Protein AF-A0A3C0L620-F1 (afdb_monomer_lite)

Foldseek 3Di:
DQAPVLLVAPDPVLRVVLVVLCVVLVHDRNQLSLLVSLVLVCDVVVLDHCVQVVNQNSHRNDSVSSSSLSVCLSVLHRLSVLCVVARCSSCVVSDPVSVVSQCWAPRGGDPDDCPPQVQQVVCQNPDPPIGDCPPDDDPDD

Sequence (141 aa):
MGHACRFDISDPEALVKPCLRTNKLGLDGDYGGGGLSWIFELYEKGIITKEDTDGVELDWGNSESLIKMIKKLAYREGIGNLLADGMVETAKKIGRNSEYYLIQVKGQPSIEPFRVPKGWALVVSTSPVAERHLRGVTIGK

Secondary structure (DSSP, 8-state):
--STTTTT---HHHHHHHHHHHHHTT--HHHHHHHHHHHHHHHHTTSS-TTTTTT----TT-HHHHHHHHHHHHHT-THHHHHTT-HHHHHHHH-TTGGGG--EETTEE--S--SS-HHHHHHHHH-BTBS-STTT-----

pLDDT: mean 91.21, std 9.29, range [45.75, 98.25]

Radius of gyration: 15.09 Å; chains: 1; bounding box: 45×29×34 Å

Structure (mmCIF, N/CA/C/O backbone):
data_AF-A0A3C0L620-F1
#
_entry.id   AF-A0A3C0L620-F1
#
loop_
_atom_site.group_PDB
_atom_site.id
_atom_site.type_symbol
_atom_site.label_atom_id
_atom_site.label_alt_id
_atom_site.label_comp_id
_atom_site.label_asym_id
_atom_site.label_entity_id
_atom_site.label_seq_id
_atom_site.pdbx_PDB_ins_code
_atom_site.Cartn_x
_atom_site.Cartn_y
_atom_site.Cartn_z
_atom_site.occupancy
_atom_site.B_iso_or_equiv
_atom_site.auth_seq_id
_atom_site.auth_comp_id
_atom_site.auth_asym_id
_atom_site.auth_atom_id
_atom_site.pdbx_PDB_model_num
ATOM 1 N N . MET A 1 1 ? 7.593 -2.661 -12.168 1.00 45.75 1 MET A N 1
ATOM 2 C CA . MET A 1 1 ? 7.809 -3.949 -11.472 1.00 45.75 1 MET A CA 1
ATOM 3 C C . MET A 1 1 ? 7.153 -3.922 -10.078 1.00 45.75 1 MET A C 1
ATOM 5 O O . MET A 1 1 ? 7.667 -4.545 -9.167 1.00 45.75 1 MET A O 1
ATOM 9 N N . GLY A 1 2 ? 6.018 -3.218 -9.901 1.00 60.47 2 GLY A N 1
ATOM 10 C CA . GLY A 1 2 ? 5.468 -2.922 -8.564 1.00 60.47 2 GLY A CA 1
ATOM 11 C C . GLY A 1 2 ? 4.325 -3.828 -8.089 1.00 60.47 2 GLY A C 1
ATOM 12 O O . GLY A 1 2 ? 4.224 -4.089 -6.899 1.00 60.47 2 GLY A O 1
ATOM 13 N N . HIS A 1 3 ? 3.482 -4.356 -8.988 1.00 68.75 3 HIS A N 1
ATOM 14 C CA . HIS A 1 3 ? 2.268 -5.084 -8.574 1.00 68.75 3 HIS A CA 1
ATOM 15 C C . HIS A 1 3 ? 2.426 -6.617 -8.483 1.00 68.75 3 HIS A C 1
ATOM 17 O O . HIS A 1 3 ? 1.702 -7.246 -7.726 1.00 68.75 3 HIS A O 1
ATOM 23 N N . ALA A 1 4 ? 3.358 -7.233 -9.219 1.00 72.62 4 ALA A N 1
ATOM 24 C CA . ALA A 1 4 ? 3.431 -8.698 -9.356 1.00 72.62 4 ALA A CA 1
ATOM 25 C C . ALA A 1 4 ? 3.851 -9.395 -8.059 1.00 72.62 4 ALA A C 1
ATOM 27 O O . ALA A 1 4 ? 3.034 -9.981 -7.357 1.00 72.62 4 ALA A O 1
ATOM 28 N N . CYS A 1 5 ? 5.127 -9.250 -7.698 1.00 79.19 5 CYS A N 1
ATOM 29 C CA . CYS A 1 5 ? 5.699 -9.893 -6.521 1.00 79.19 5 CYS A CA 1
ATOM 30 C C . CYS A 1 5 ? 5.115 -9.347 -5.214 1.00 79.19 5 CYS A C 1
ATOM 32 O O . CYS A 1 5 ? 5.188 -10.007 -4.187 1.00 79.19 5 CYS A O 1
ATOM 34 N N . ARG A 1 6 ? 4.571 -8.124 -5.235 1.00 89.06 6 ARG A N 1
ATOM 35 C CA . ARG A 1 6 ? 4.075 -7.450 -4.034 1.00 89.06 6 ARG A CA 1
ATOM 36 C C . ARG A 1 6 ? 2.698 -7.944 -3.607 1.00 89.06 6 ARG A C 1
ATOM 38 O O . ARG A 1 6 ? 2.446 -8.001 -2.414 1.00 89.06 6 ARG A O 1
ATOM 45 N N . PHE A 1 7 ? 1.832 -8.271 -4.566 1.00 93.00 7 PHE A N 1
ATOM 46 C CA . PHE A 1 7 ? 0.473 -8.748 -4.302 1.00 93.00 7 PHE A CA 1
ATOM 47 C C . PHE A 1 7 ? 0.322 -10.255 -4.518 1.00 93.00 7 PHE A C 1
ATOM 49 O O . PHE A 1 7 ? -0.804 -10.732 -4.549 1.00 93.00 7 PHE A O 1
ATOM 56 N N . ASP A 1 8 ? 1.426 -10.988 -4.687 1.00 93.56 8 ASP A N 1
ATOM 57 C CA . ASP A 1 8 ? 1.437 -12.431 -4.969 1.00 93.56 8 ASP A CA 1
ATOM 58 C C . ASP A 1 8 ? 0.652 -12.825 -6.241 1.00 93.56 8 ASP A C 1
ATOM 60 O O . ASP A 1 8 ? 0.019 -13.874 -6.330 1.00 93.56 8 ASP A O 1
ATOM 64 N N . ILE A 1 9 ? 0.668 -11.955 -7.262 1.00 92.62 9 ILE A N 1
ATOM 65 C CA . ILE A 1 9 ? -0.011 -12.202 -8.544 1.00 92.62 9 ILE A CA 1
ATOM 66 C C . ILE A 1 9 ? 0.999 -12.806 -9.521 1.00 92.62 9 ILE A C 1
ATOM 68 O O . ILE A 1 9 ? 1.871 -12.105 -10.043 1.00 92.62 9 ILE A O 1
ATOM 72 N N . SER A 1 10 ? 0.864 -14.106 -9.779 1.00 90.44 10 SER A N 1
ATOM 73 C CA . SER A 1 10 ? 1.754 -14.872 -10.661 1.00 90.44 10 SER A CA 1
ATOM 74 C C . SER A 1 10 ? 1.301 -14.914 -12.123 1.00 90.44 10 SER A C 1
ATOM 76 O O . SER A 1 10 ? 2.148 -15.019 -13.010 1.00 90.44 10 SER A O 1
ATOM 78 N N . ASP A 1 11 ? -0.003 -14.791 -12.392 1.00 91.50 11 ASP A N 1
ATOM 79 C CA . ASP A 1 11 ? -0.538 -14.767 -13.757 1.00 91.50 11 ASP A CA 1
ATOM 80 C C . ASP A 1 11 ? -0.217 -13.431 -14.467 1.00 91.50 11 ASP A C 1
ATOM 82 O O . ASP A 1 11 ? -0.673 -12.364 -14.026 1.00 91.50 11 ASP A O 1
ATOM 86 N N . PRO A 1 12 ? 0.534 -13.448 -15.588 1.00 89.06 12 PRO A N 1
ATOM 87 C CA . PRO A 1 12 ? 0.884 -12.234 -16.317 1.00 89.06 12 PRO A CA 1
ATOM 88 C C . PRO A 1 12 ? -0.330 -11.462 -16.842 1.00 89.06 12 PRO A C 1
ATOM 90 O O . PRO A 1 12 ? -0.309 -10.229 -16.852 1.00 89.06 12 PRO A O 1
ATOM 93 N N . GLU A 1 13 ? -1.397 -12.145 -17.270 1.00 89.31 13 GLU A N 1
ATOM 94 C CA . GLU A 1 13 ? -2.576 -11.459 -17.808 1.00 89.31 13 GLU A CA 1
ATOM 95 C C . GLU A 1 13 ? -3.332 -10.711 -16.700 1.00 89.31 13 GLU A C 1
ATOM 97 O O . GLU A 1 13 ? -3.685 -9.532 -16.851 1.00 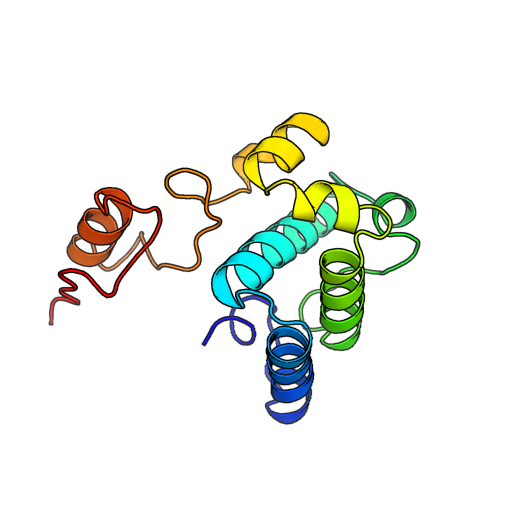89.31 13 GLU A O 1
ATOM 102 N N . ALA A 1 14 ? -3.523 -11.364 -15.552 1.00 90.44 14 ALA A N 1
ATOM 103 C CA . ALA A 1 14 ? -4.092 -10.762 -14.357 1.00 90.44 14 ALA A CA 1
ATOM 104 C C . ALA A 1 14 ? -3.263 -9.576 -13.853 1.00 90.44 14 ALA A C 1
ATOM 106 O O . ALA A 1 14 ? -3.846 -8.624 -13.341 1.00 90.44 14 ALA A O 1
ATOM 107 N N . LEU A 1 15 ? -1.939 -9.581 -14.028 1.00 88.94 15 LEU A N 1
ATOM 108 C CA . LEU A 1 15 ? -1.045 -8.495 -13.612 1.00 88.94 15 LEU A CA 1
ATOM 109 C C . LEU A 1 15 ? -1.115 -7.248 -14.509 1.00 88.94 15 LEU A C 1
ATOM 111 O O . LEU A 1 15 ? -0.986 -6.113 -14.032 1.00 88.94 15 LEU A O 1
ATOM 115 N N . VAL A 1 16 ? -1.288 -7.424 -15.820 1.00 92.19 16 VAL A N 1
ATOM 116 C CA . VAL A 1 16 ? -1.301 -6.295 -16.766 1.00 92.19 16 VAL A CA 1
ATOM 117 C C . VAL A 1 16 ? -2.494 -5.371 -16.498 1.00 92.19 16 VAL A C 1
ATOM 119 O O . VAL A 1 16 ? -2.368 -4.147 -16.580 1.00 92.19 16 VAL A O 1
ATOM 122 N N . LYS A 1 17 ? -3.644 -5.934 -16.112 1.00 92.56 17 LYS A N 1
ATOM 123 C CA . LYS A 1 17 ? -4.892 -5.199 -15.843 1.00 92.56 17 LYS A CA 1
ATOM 124 C C . LYS A 1 17 ? -4.753 -4.109 -14.754 1.00 92.56 17 LYS A C 1
ATOM 126 O O . LYS A 1 17 ? -5.094 -2.961 -15.061 1.00 92.56 17 LYS A O 1
ATOM 131 N N . PRO A 1 18 ? -4.253 -4.381 -13.530 1.00 92.88 18 PRO A N 1
ATOM 132 C CA . PRO A 1 18 ? -4.035 -3.354 -12.512 1.00 92.88 18 PRO A CA 1
ATOM 133 C C . PRO A 1 18 ? -2.978 -2.330 -12.939 1.00 92.88 18 PRO A C 1
ATOM 135 O O . PRO A 1 18 ? -3.221 -1.138 -12.785 1.00 92.88 18 PRO A O 1
ATOM 138 N N . CYS A 1 19 ? -1.877 -2.743 -13.581 1.00 91.81 19 CYS A N 1
ATOM 139 C CA . CYS A 1 19 ? -0.869 -1.802 -14.094 1.00 91.81 19 CYS A CA 1
ATOM 140 C C . CYS A 1 19 ? -1.469 -0.797 -15.094 1.00 91.81 19 CYS A C 1
ATOM 142 O O . CYS A 1 19 ? -1.284 0.414 -14.965 1.00 91.81 19 CYS A O 1
ATOM 144 N N . LEU A 1 20 ? -2.245 -1.286 -16.068 1.00 93.62 20 LEU A N 1
ATOM 145 C CA . LEU A 1 20 ? -2.951 -0.431 -17.023 1.00 93.62 20 LEU A CA 1
ATOM 146 C C . LEU A 1 20 ? -3.969 0.478 -16.333 1.00 93.62 20 LEU A C 1
ATOM 148 O O . LEU A 1 20 ? -4.164 1.614 -16.764 1.00 93.62 20 LEU A O 1
ATOM 152 N N . ARG A 1 21 ? -4.639 -0.008 -15.282 1.00 94.31 21 ARG A N 1
ATOM 153 C CA . ARG A 1 21 ? -5.618 0.778 -14.526 1.00 94.31 21 ARG A CA 1
ATOM 154 C C . ARG A 1 21 ? -4.953 1.937 -13.787 1.00 94.31 21 ARG A C 1
ATOM 156 O O . ARG A 1 21 ? -5.432 3.057 -13.930 1.00 94.31 21 ARG A O 1
ATOM 163 N N . THR A 1 22 ? -3.859 1.681 -13.073 1.00 94.69 22 THR A N 1
ATOM 164 C CA . THR A 1 22 ? -3.044 2.698 -12.394 1.00 94.69 22 THR A CA 1
ATOM 165 C C . THR A 1 22 ? -2.598 3.783 -13.375 1.00 94.69 22 THR A C 1
ATOM 167 O O . THR A 1 22 ? -2.854 4.961 -13.136 1.00 94.69 22 THR A O 1
ATOM 170 N N . ASN A 1 23 ? -2.061 3.389 -14.537 1.00 94.94 23 ASN A N 1
ATOM 171 C CA . ASN A 1 23 ? -1.643 4.335 -15.577 1.00 94.94 23 ASN A CA 1
ATOM 172 C C . ASN A 1 23 ? -2.815 5.171 -16.115 1.00 94.94 23 ASN A C 1
ATOM 174 O O . ASN A 1 23 ? -2.704 6.387 -16.234 1.00 94.94 23 ASN A O 1
ATOM 178 N N . LYS A 1 24 ? -3.958 4.539 -16.424 1.00 96.94 24 LYS A N 1
ATOM 179 C CA . LYS A 1 24 ? -5.152 5.237 -16.940 1.00 96.94 24 LYS A CA 1
ATOM 180 C C . LYS A 1 24 ? -5.748 6.230 -15.944 1.00 96.94 24 LYS A C 1
ATOM 182 O O . LYS A 1 24 ? -6.376 7.192 -16.369 1.00 96.94 24 LYS A O 1
ATOM 187 N N . LEU A 1 25 ? -5.593 5.974 -14.648 1.00 96.88 25 LEU A N 1
ATOM 188 C CA . LEU A 1 25 ? -6.081 6.840 -13.575 1.00 96.88 25 LEU A CA 1
ATOM 189 C C . LEU A 1 25 ? -5.046 7.891 -13.142 1.00 96.88 25 LEU A C 1
ATOM 191 O O . LEU A 1 25 ? -5.347 8.696 -12.270 1.00 96.88 25 LEU A O 1
ATOM 195 N N . GLY A 1 26 ? -3.849 7.899 -13.743 1.00 96.31 26 GLY A N 1
ATOM 196 C CA . GLY A 1 26 ? -2.794 8.862 -13.419 1.00 96.31 26 GLY A CA 1
ATOM 197 C C . GLY A 1 26 ? -2.183 8.669 -12.029 1.00 96.31 26 GLY A C 1
ATOM 198 O O . GLY A 1 26 ? -1.716 9.634 -11.432 1.00 96.31 26 GLY A O 1
ATOM 199 N N . LEU A 1 27 ? -2.209 7.443 -11.499 1.00 94.75 27 LEU A N 1
ATOM 200 C CA . LEU A 1 27 ? -1.637 7.117 -10.195 1.00 94.75 27 LEU A CA 1
ATOM 201 C C . LEU A 1 27 ? -0.157 6.731 -10.315 1.00 94.75 27 LEU A C 1
ATOM 203 O O . LEU A 1 27 ? 0.256 6.099 -11.286 1.00 94.75 27 LEU A O 1
ATOM 207 N N . ASP A 1 28 ? 0.628 7.051 -9.287 1.00 92.44 28 ASP A N 1
ATOM 208 C CA . ASP A 1 28 ? 1.969 6.490 -9.108 1.00 92.44 28 ASP A CA 1
ATOM 209 C C . ASP A 1 28 ? 1.843 5.011 -8.706 1.00 92.44 28 ASP A C 1
ATOM 211 O O . ASP A 1 28 ? 1.234 4.678 -7.685 1.00 92.44 28 ASP A O 1
ATOM 215 N N . GLY A 1 29 ? 2.391 4.115 -9.530 1.00 90.00 29 GLY A N 1
ATOM 216 C CA . GLY A 1 29 ? 2.306 2.674 -9.312 1.00 90.00 29 GLY A CA 1
ATOM 217 C C . GLY A 1 29 ? 3.131 2.160 -8.140 1.00 90.00 29 GLY A C 1
ATOM 218 O O . GLY A 1 29 ? 2.715 1.184 -7.519 1.00 90.00 29 GLY A O 1
ATOM 219 N N . ASP A 1 30 ? 4.238 2.815 -7.799 1.00 89.56 30 ASP A N 1
ATOM 220 C CA . ASP A 1 30 ? 5.067 2.398 -6.667 1.00 89.56 30 ASP A CA 1
ATOM 221 C C . ASP A 1 30 ? 4.446 2.908 -5.363 1.00 89.56 30 ASP A C 1
ATOM 223 O O . ASP A 1 30 ? 4.256 2.134 -4.424 1.00 89.56 30 ASP A O 1
ATOM 227 N N . TYR A 1 31 ? 4.008 4.174 -5.337 1.00 91.00 31 TYR A N 1
ATOM 228 C CA . TYR A 1 31 ? 3.300 4.740 -4.183 1.00 91.00 31 TYR A CA 1
ATOM 229 C C . TYR A 1 31 ? 1.975 4.011 -3.917 1.00 91.00 31 TYR A C 1
ATOM 231 O O . TYR A 1 31 ? 1.701 3.579 -2.793 1.00 91.00 31 TYR A O 1
ATOM 239 N N . GLY A 1 32 ? 1.150 3.856 -4.959 1.00 92.38 32 GLY A N 1
ATOM 240 C CA . GLY A 1 32 ? -0.135 3.170 -4.881 1.00 92.38 32 GLY A CA 1
ATOM 241 C C . GLY A 1 32 ? 0.030 1.691 -4.542 1.00 92.38 32 GLY A C 1
ATOM 242 O O . GLY A 1 32 ? -0.656 1.192 -3.655 1.00 92.38 32 GLY A O 1
ATOM 243 N N . GLY A 1 33 ? 0.976 0.999 -5.182 1.00 92.12 33 GLY A N 1
ATOM 244 C CA . GLY A 1 33 ? 1.267 -0.406 -4.904 1.00 92.12 33 GLY A CA 1
ATOM 245 C C . GLY A 1 33 ? 1.773 -0.635 -3.479 1.00 92.12 33 GLY A C 1
ATOM 246 O O . GLY A 1 33 ? 1.250 -1.497 -2.773 1.00 92.12 33 GLY A O 1
ATOM 247 N N . GLY A 1 34 ? 2.733 0.170 -3.015 1.00 92.81 34 GLY A N 1
ATOM 248 C CA . GLY A 1 34 ? 3.254 0.097 -1.651 1.00 92.81 34 GLY A CA 1
ATOM 249 C C . GLY A 1 34 ? 2.163 0.335 -0.604 1.00 92.81 34 GLY A C 1
ATOM 250 O O . GLY A 1 34 ? 1.976 -0.495 0.286 1.00 92.81 34 GLY A O 1
ATOM 251 N N . GLY A 1 35 ? 1.381 1.407 -0.750 1.00 95.06 35 GLY A N 1
ATOM 252 C CA . GLY A 1 35 ? 0.301 1.729 0.186 1.00 95.06 35 GLY A CA 1
ATOM 253 C C . GLY A 1 35 ? -0.849 0.721 0.184 1.00 95.06 35 GLY A C 1
ATOM 254 O O . GLY A 1 35 ? -1.322 0.328 1.246 1.00 95.06 35 GLY A O 1
ATOM 255 N N . LEU A 1 36 ? -1.275 0.241 -0.988 1.00 96.06 36 LEU A N 1
ATOM 256 C CA . LEU A 1 36 ? -2.323 -0.778 -1.065 1.00 96.06 36 LEU A CA 1
ATOM 257 C C . LEU A 1 36 ? -1.853 -2.124 -0.504 1.00 96.06 36 LEU A C 1
ATOM 259 O O . LEU A 1 36 ? -2.631 -2.788 0.168 1.00 96.06 36 LEU A O 1
ATOM 263 N N . SER A 1 37 ? -0.588 -2.506 -0.700 1.00 95.94 37 SER A N 1
ATOM 264 C CA . SER A 1 37 ? -0.060 -3.738 -0.097 1.00 95.94 37 SER A CA 1
ATOM 265 C C . SER A 1 37 ? -0.044 -3.677 1.432 1.00 95.94 37 SER A C 1
ATOM 267 O O . SER A 1 37 ? -0.365 -4.661 2.086 1.00 95.94 37 SER A O 1
ATOM 269 N N . TRP A 1 38 ? 0.242 -2.504 2.007 1.00 96.75 38 TRP A N 1
ATOM 270 C CA . TRP A 1 38 ? 0.130 -2.284 3.447 1.00 96.75 38 TRP A CA 1
ATOM 271 C C . TRP A 1 38 ? -1.317 -2.461 3.925 1.00 96.75 38 TRP A C 1
ATOM 273 O O . TRP A 1 38 ? -1.551 -3.104 4.940 1.00 96.75 38 TRP A O 1
ATOM 283 N N . ILE A 1 39 ? -2.303 -1.984 3.163 1.00 97.56 39 ILE A N 1
ATOM 284 C CA . ILE A 1 39 ? -3.724 -2.179 3.486 1.00 97.56 39 ILE A CA 1
ATOM 285 C C . ILE A 1 39 ? -4.140 -3.654 3.424 1.00 97.56 39 ILE A C 1
ATOM 287 O O . ILE A 1 39 ? -4.871 -4.107 4.303 1.00 97.56 39 ILE A O 1
ATOM 291 N N . PHE A 1 40 ? -3.637 -4.420 2.453 1.00 97.50 40 PHE A N 1
ATOM 292 C CA . PHE A 1 40 ? -3.837 -5.875 2.412 1.00 97.50 40 PHE A CA 1
ATOM 293 C C . PHE A 1 40 ? -3.221 -6.552 3.646 1.00 97.50 40 PHE A C 1
ATOM 295 O O . PHE A 1 40 ? -3.869 -7.382 4.277 1.00 97.50 40 PHE A O 1
ATOM 302 N N . GLU A 1 41 ? -2.016 -6.146 4.056 1.00 97.38 41 GLU A N 1
ATOM 303 C CA . GLU A 1 41 ? -1.377 -6.673 5.266 1.00 97.38 41 GLU A CA 1
ATOM 304 C C . GLU A 1 41 ? -2.171 -6.330 6.536 1.00 97.38 41 GLU A C 1
ATOM 306 O O . GLU A 1 41 ? -2.396 -7.202 7.372 1.00 97.38 41 GLU A O 1
ATOM 311 N N . LEU A 1 42 ? -2.674 -5.099 6.679 1.00 98.12 42 LEU A N 1
ATOM 312 C CA . LEU A 1 42 ? -3.527 -4.736 7.817 1.00 98.12 42 LEU A CA 1
ATOM 313 C C . LEU A 1 42 ? -4.818 -5.558 7.869 1.00 98.12 42 LEU A C 1
ATOM 315 O O . LEU A 1 42 ? -5.279 -5.889 8.963 1.00 98.12 42 LEU A O 1
ATOM 319 N N . TYR A 1 43 ? -5.399 -5.869 6.709 1.00 98.25 43 TYR A N 1
ATOM 320 C CA . TYR A 1 43 ? -6.583 -6.719 6.607 1.00 98.25 43 TYR A CA 1
ATOM 321 C C . TYR A 1 43 ? -6.262 -8.156 7.025 1.00 98.25 43 TYR A C 1
ATOM 323 O O . TYR A 1 43 ? -6.959 -8.721 7.864 1.00 98.25 43 TYR A O 1
ATOM 331 N N . GLU A 1 44 ? -5.150 -8.716 6.540 1.00 97.75 44 GLU A N 1
ATOM 332 C CA . GLU A 1 44 ? -4.664 -10.041 6.945 1.00 97.75 44 GLU A CA 1
ATOM 333 C C . GLU A 1 44 ? -4.408 -10.123 8.462 1.00 97.75 44 GLU A C 1
ATOM 335 O O . GLU A 1 44 ? -4.734 -11.123 9.102 1.00 97.75 44 GLU A O 1
ATOM 340 N N . LYS A 1 45 ? -3.858 -9.062 9.069 1.00 97.50 45 LYS A N 1
ATOM 341 C CA . LYS A 1 45 ? -3.643 -8.983 10.525 1.00 97.50 45 LYS A CA 1
ATOM 342 C C . LYS A 1 45 ? -4.919 -8.697 11.326 1.00 97.50 45 LYS A C 1
ATOM 344 O O . LYS A 1 45 ? -4.844 -8.630 12.552 1.00 97.50 45 LYS A O 1
ATOM 349 N N . GLY A 1 46 ? -6.065 -8.500 10.672 1.00 97.31 46 GLY A N 1
ATOM 350 C CA . GLY A 1 46 ? -7.338 -8.163 11.316 1.00 97.31 46 GLY A CA 1
ATOM 351 C C . GLY A 1 46 ? -7.365 -6.773 11.963 1.00 97.31 46 GLY A C 1
ATOM 352 O O . GLY A 1 46 ? -8.203 -6.505 12.821 1.00 97.31 46 GLY A O 1
ATOM 353 N N . ILE A 1 47 ? -6.435 -5.887 11.589 1.00 97.81 47 ILE A N 1
ATOM 354 C CA . ILE A 1 47 ? -6.385 -4.503 12.082 1.00 97.81 47 ILE A CA 1
ATOM 355 C C . ILE A 1 47 ? -7.490 -3.671 11.433 1.00 97.81 47 ILE A C 1
ATOM 357 O O . ILE A 1 47 ? -8.092 -2.825 12.101 1.00 97.81 47 ILE A O 1
ATOM 361 N N . ILE A 1 48 ? -7.757 -3.939 10.156 1.00 97.38 48 ILE A N 1
ATOM 362 C CA . ILE A 1 48 ? -8.934 -3.473 9.425 1.00 97.38 48 ILE A CA 1
ATOM 363 C C . ILE A 1 48 ? -9.763 -4.682 8.991 1.00 97.38 48 ILE A C 1
ATOM 365 O O . ILE A 1 48 ? -9.268 -5.806 8.931 1.00 97.38 48 ILE A O 1
ATOM 369 N N . THR A 1 49 ? -11.029 -4.444 8.694 1.00 97.25 49 THR A N 1
ATOM 370 C CA . THR A 1 49 ? -12.029 -5.471 8.413 1.00 97.25 49 THR A CA 1
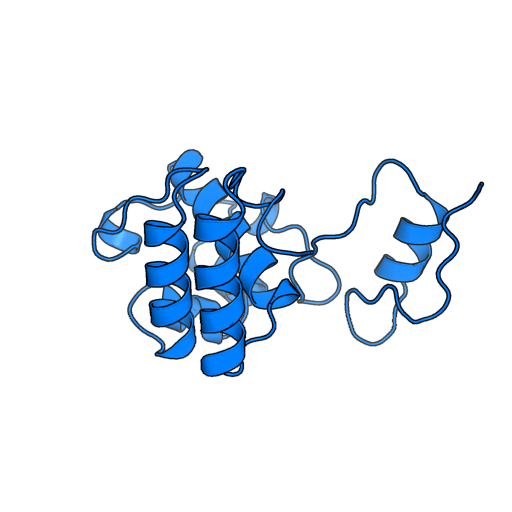ATOM 371 C C . THR A 1 49 ? -12.701 -5.231 7.066 1.00 97.25 49 THR A C 1
ATOM 373 O O . THR A 1 49 ? -12.465 -4.231 6.389 1.00 97.25 49 THR A O 1
ATOM 376 N N . LYS A 1 50 ? -13.585 -6.152 6.677 1.00 96.31 50 LYS A N 1
ATOM 377 C CA . LYS A 1 50 ? -14.382 -6.042 5.449 1.00 96.31 50 LYS A CA 1
ATOM 378 C C . LYS A 1 50 ? -15.323 -4.832 5.457 1.00 96.31 50 LYS A C 1
ATOM 380 O O . LYS A 1 50 ? -15.704 -4.342 4.397 1.00 96.31 50 LYS A O 1
ATOM 385 N N . GLU A 1 51 ? -15.694 -4.346 6.638 1.00 96.88 51 GLU A N 1
ATOM 386 C CA . GLU A 1 51 ? -16.497 -3.132 6.794 1.00 96.88 51 GLU A CA 1
ATOM 387 C C . GLU A 1 51 ? -15.687 -1.892 6.397 1.00 96.88 51 GLU A C 1
ATOM 389 O O . GLU A 1 51 ? -16.186 -1.041 5.667 1.00 96.88 51 GLU A O 1
ATOM 394 N N . ASP A 1 52 ? -14.406 -1.842 6.774 1.00 96.44 52 ASP A N 1
ATOM 395 C CA . ASP A 1 52 ? -13.500 -0.736 6.441 1.00 96.44 52 ASP A CA 1
ATOM 396 C C . ASP A 1 52 ? -13.193 -0.653 4.932 1.00 96.44 52 ASP A C 1
ATOM 398 O O . ASP A 1 52 ? -12.810 0.400 4.422 1.00 96.44 52 ASP A O 1
ATOM 402 N N . THR A 1 53 ? -13.355 -1.757 4.198 1.00 96.19 53 THR A N 1
ATOM 403 C CA . THR A 1 53 ? -13.065 -1.862 2.759 1.00 96.19 53 THR A CA 1
ATOM 404 C C . THR A 1 53 ? -14.316 -1.794 1.877 1.00 96.19 53 THR A C 1
ATOM 406 O O . THR A 1 53 ? -14.242 -2.089 0.680 1.00 96.19 53 THR A O 1
ATOM 409 N N . ASP A 1 54 ? -15.469 -1.411 2.439 1.00 95.81 54 ASP A N 1
ATOM 410 C CA . ASP A 1 54 ? -16.777 -1.401 1.768 1.00 95.81 54 ASP A CA 1
ATOM 411 C C . ASP A 1 54 ? -17.139 -2.759 1.132 1.00 95.81 54 ASP A C 1
ATOM 413 O O . ASP A 1 54 ? -17.665 -2.834 0.016 1.00 95.81 54 ASP A O 1
ATOM 417 N N . GLY A 1 55 ? -16.815 -3.861 1.809 1.00 95.56 55 GLY A N 1
ATOM 418 C CA . GLY A 1 55 ? -17.147 -5.208 1.351 1.00 95.56 55 GLY A CA 1
ATOM 419 C C . GLY A 1 55 ? -16.109 -5.866 0.440 1.00 95.56 55 GLY A C 1
ATOM 420 O O . GLY A 1 55 ? -16.343 -6.992 -0.003 1.00 95.56 55 GLY A O 1
ATOM 421 N N . VAL A 1 56 ? -14.980 -5.213 0.148 1.00 96.81 56 VAL A N 1
ATOM 422 C CA . VAL A 1 56 ? -13.911 -5.804 -0.675 1.00 96.81 56 VAL A CA 1
ATOM 423 C C . VAL A 1 56 ? -13.034 -6.720 0.182 1.00 96.81 56 VAL A C 1
ATOM 425 O O . VAL A 1 56 ? -12.388 -6.266 1.121 1.00 96.81 56 VAL A O 1
ATOM 428 N N . GLU A 1 57 ? -12.979 -8.005 -0.160 1.00 96.81 57 GLU A N 1
ATOM 429 C CA . GLU A 1 57 ? -12.068 -8.966 0.476 1.00 96.81 57 GLU A CA 1
ATOM 430 C C . GLU A 1 57 ? -10.651 -8.796 -0.083 1.00 96.81 57 GLU A C 1
ATOM 432 O O . GLU A 1 57 ? -10.452 -8.794 -1.302 1.00 96.81 57 GLU A O 1
ATOM 437 N N . LEU A 1 58 ? -9.674 -8.591 0.803 1.00 96.62 58 LEU A N 1
ATOM 438 C CA . LEU A 1 58 ? -8.292 -8.269 0.440 1.00 96.62 58 LEU A CA 1
ATOM 439 C C . LEU A 1 58 ? -7.380 -9.488 0.580 1.00 96.62 58 LEU A C 1
ATOM 441 O O . LEU A 1 58 ? -6.477 -9.513 1.412 1.00 96.62 58 LEU A O 1
ATOM 445 N N . ASP A 1 59 ? -7.626 -10.491 -0.256 1.00 94.38 59 ASP A N 1
ATOM 446 C CA . ASP A 1 59 ? -6.783 -11.683 -0.324 1.00 94.38 59 ASP A CA 1
ATOM 447 C C . ASP A 1 59 ? -5.569 -11.453 -1.231 1.00 94.38 59 ASP A C 1
ATOM 449 O O . ASP A 1 59 ? -5.674 -10.881 -2.325 1.00 94.38 59 ASP A O 1
ATOM 453 N N . TRP A 1 60 ? -4.407 -11.943 -0.803 1.00 95.75 60 TRP A N 1
ATOM 454 C CA . TRP A 1 60 ? -3.217 -11.998 -1.651 1.00 95.75 60 TRP A CA 1
ATOM 455 C C . TRP A 1 60 ? -3.465 -12.876 -2.887 1.00 95.75 60 TRP A C 1
ATOM 457 O O . TRP A 1 60 ? -4.247 -13.824 -2.862 1.00 95.75 60 TRP A O 1
ATOM 467 N N . GLY A 1 61 ? -2.844 -12.517 -4.008 1.00 94.50 61 GLY A N 1
ATOM 468 C CA . GLY A 1 61 ? -3.051 -13.147 -5.313 1.00 94.50 61 GLY A CA 1
ATOM 469 C C . GLY A 1 61 ? -4.330 -12.715 -6.038 1.00 94.50 61 GLY A C 1
ATOM 470 O O . GLY A 1 61 ? -4.518 -13.056 -7.207 1.00 94.50 61 GLY A O 1
ATOM 471 N N . ASN A 1 62 ? -5.200 -11.914 -5.410 1.00 9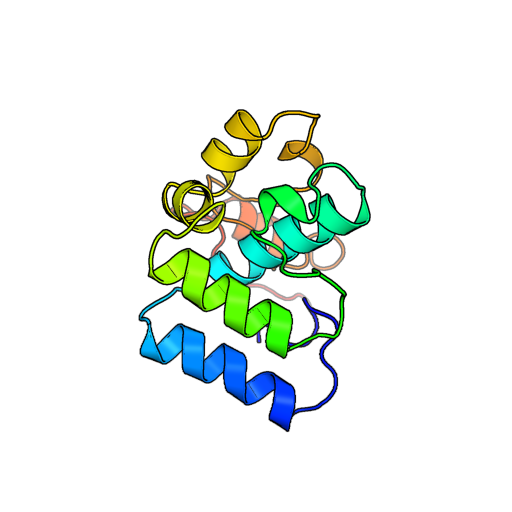4.31 62 ASN A N 1
ATOM 472 C CA . ASN A 1 62 ? -6.456 -11.474 -6.014 1.00 94.31 62 ASN A CA 1
ATOM 473 C C . ASN A 1 62 ? -6.311 -10.147 -6.787 1.00 94.31 62 ASN A C 1
ATOM 475 O O . ASN A 1 62 ? -6.431 -9.043 -6.244 1.00 94.31 62 ASN A O 1
ATOM 479 N N . SER A 1 63 ? -6.110 -10.254 -8.104 1.00 94.50 63 SER A N 1
ATOM 480 C CA . SER A 1 63 ? -6.011 -9.086 -8.994 1.00 94.50 63 SER A CA 1
ATOM 481 C C . SER A 1 63 ? -7.295 -8.244 -9.044 1.00 94.50 63 SER A C 1
ATOM 483 O O . SER A 1 63 ? -7.234 -7.017 -9.168 1.00 94.50 63 SER A O 1
ATOM 485 N N . GLU A 1 64 ? -8.476 -8.854 -8.911 1.00 95.00 64 GLU A N 1
ATOM 486 C CA . GLU A 1 64 ? -9.735 -8.105 -8.952 1.00 95.00 64 GLU A CA 1
ATOM 487 C C . GLU A 1 64 ? -9.901 -7.198 -7.733 1.00 95.00 64 GLU A C 1
ATOM 489 O O . GLU A 1 64 ? -10.298 -6.036 -7.880 1.00 95.00 64 GLU A O 1
ATOM 494 N N . SER A 1 65 ? -9.559 -7.702 -6.545 1.00 95.56 65 SER A N 1
ATOM 495 C CA . SER A 1 65 ? -9.545 -6.913 -5.313 1.00 95.56 65 SER A CA 1
ATOM 496 C C . SER A 1 65 ? -8.570 -5.745 -5.423 1.00 95.56 65 SER A C 1
ATOM 498 O O . SER A 1 65 ? -8.944 -4.607 -5.130 1.00 95.56 65 SER A O 1
ATOM 500 N N . LEU A 1 66 ? -7.369 -5.973 -5.968 1.00 95.81 66 LEU A N 1
ATOM 501 C CA . LEU A 1 66 ? -6.406 -4.903 -6.231 1.00 95.81 66 LEU A CA 1
ATOM 502 C C . LEU A 1 66 ? -6.980 -3.832 -7.176 1.00 95.81 66 LEU A C 1
ATOM 504 O O . LEU A 1 66 ? -6.906 -2.640 -6.879 1.00 95.81 66 LEU A O 1
ATOM 508 N N . ILE A 1 67 ? -7.610 -4.223 -8.288 1.00 95.81 67 ILE A N 1
ATOM 509 C CA . ILE A 1 67 ? -8.226 -3.274 -9.233 1.00 95.81 67 ILE A CA 1
ATOM 510 C C . ILE A 1 67 ? -9.336 -2.452 -8.565 1.00 95.81 67 ILE A C 1
ATOM 512 O O . ILE A 1 67 ? -9.457 -1.254 -8.843 1.00 95.81 67 ILE A O 1
ATOM 516 N N . LYS A 1 68 ? -10.158 -3.069 -7.706 1.00 96.94 68 LYS A N 1
ATOM 517 C CA . LYS A 1 68 ? -11.201 -2.361 -6.943 1.00 96.94 68 LYS A CA 1
ATOM 518 C C . LYS A 1 68 ? -10.578 -1.328 -6.005 1.00 96.94 68 LYS A C 1
ATOM 520 O O . LYS A 1 68 ? -11.005 -0.175 -6.018 1.00 96.94 68 LYS A O 1
ATOM 525 N N . MET A 1 69 ? -9.525 -1.698 -5.281 1.00 97.44 69 MET A N 1
ATOM 526 C CA . MET A 1 69 ? -8.828 -0.786 -4.371 1.00 97.44 69 MET A CA 1
ATOM 527 C C . MET A 1 69 ? -8.111 0.358 -5.097 1.00 97.44 69 MET A C 1
ATOM 529 O O . MET A 1 69 ? -8.180 1.499 -4.644 1.00 97.44 69 MET A O 1
ATOM 533 N N . ILE A 1 70 ? -7.516 0.102 -6.267 1.00 97.00 70 ILE A N 1
ATOM 534 C CA . ILE A 1 70 ? -6.936 1.147 -7.129 1.00 97.00 70 ILE A CA 1
ATOM 535 C C . ILE A 1 70 ? -8.001 2.181 -7.526 1.00 97.00 70 ILE A C 1
ATOM 537 O O . ILE A 1 70 ? -7.741 3.383 -7.490 1.00 97.00 70 ILE A O 1
ATOM 541 N N . LYS A 1 71 ? -9.212 1.736 -7.892 1.00 97.44 71 LYS A N 1
ATOM 542 C CA . LYS A 1 71 ? -10.318 2.652 -8.214 1.00 97.44 71 LYS A CA 1
ATOM 543 C C . LYS A 1 71 ? -10.746 3.459 -6.992 1.00 97.44 71 LYS A C 1
ATOM 545 O O . LYS A 1 71 ? -10.853 4.674 -7.102 1.00 97.44 71 LYS A O 1
ATOM 550 N N . LYS A 1 72 ? -10.939 2.808 -5.841 1.00 97.81 72 LYS A N 1
ATOM 551 C CA . LYS A 1 72 ? -11.313 3.495 -4.597 1.00 97.81 72 LYS A CA 1
ATOM 552 C C . LYS A 1 72 ? -10.296 4.565 -4.207 1.00 97.81 72 LYS A C 1
ATOM 554 O O . LYS A 1 72 ? -10.693 5.663 -3.833 1.00 97.81 72 LYS A O 1
ATOM 559 N N . LEU A 1 73 ? -9.001 4.279 -4.356 1.00 97.75 73 LEU A N 1
ATOM 560 C CA . LEU A 1 73 ? -7.930 5.256 -4.153 1.00 97.75 73 LEU A CA 1
ATOM 561 C C . LEU A 1 73 ? -8.049 6.440 -5.125 1.00 97.75 73 LEU A C 1
ATOM 563 O O . LEU A 1 73 ? -8.052 7.588 -4.691 1.00 97.75 73 LEU A O 1
ATOM 567 N N . ALA A 1 74 ? -8.184 6.175 -6.428 1.00 97.81 74 ALA A N 1
ATOM 568 C CA . ALA A 1 74 ? -8.265 7.228 -7.444 1.00 97.81 74 ALA A CA 1
ATOM 569 C C . ALA A 1 74 ? -9.491 8.138 -7.278 1.00 97.81 74 ALA A C 1
ATOM 571 O O . ALA A 1 74 ? -9.394 9.346 -7.478 1.00 97.81 74 ALA A O 1
ATOM 572 N N . TYR A 1 75 ? -10.637 7.558 -6.919 1.00 98.00 75 TYR A N 1
ATOM 573 C CA . TYR A 1 75 ? -11.905 8.274 -6.780 1.00 98.00 75 TYR A CA 1
ATOM 574 C C . TYR A 1 75 ? -12.195 8.743 -5.351 1.00 98.00 75 TYR A C 1
ATOM 576 O O . TYR A 1 75 ? -13.243 9.338 -5.119 1.00 98.00 75 TYR A O 1
ATOM 584 N N . ARG A 1 76 ? -11.268 8.526 -4.405 1.00 97.75 76 ARG A N 1
ATOM 585 C CA . ARG A 1 76 ? -11.424 8.888 -2.987 1.00 97.75 76 ARG A CA 1
ATOM 586 C C . ARG A 1 76 ? -12.703 8.311 -2.365 1.00 97.75 76 ARG A C 1
ATOM 588 O O . ARG A 1 76 ? -13.464 9.008 -1.702 1.00 97.75 76 ARG A O 1
ATOM 595 N N . GLU A 1 77 ? -12.933 7.019 -2.564 1.00 97.81 77 GLU A N 1
ATOM 596 C CA . GLU A 1 77 ? -14.102 6.306 -2.036 1.00 97.81 77 GLU A CA 1
ATOM 597 C C . GLU A 1 77 ? -13.735 5.461 -0.810 1.00 97.81 77 GLU A C 1
ATOM 599 O O . GLU A 1 77 ? -12.777 4.683 -0.855 1.00 97.81 77 GLU A O 1
ATOM 604 N N . GLY A 1 78 ? -14.513 5.578 0.271 1.00 95.81 78 GLY A N 1
ATOM 605 C CA . GLY A 1 78 ? -14.308 4.810 1.506 1.00 95.81 78 GLY A CA 1
ATOM 606 C C . GLY A 1 78 ? -12.902 5.002 2.075 1.00 95.81 78 GLY A C 1
ATOM 607 O O . GLY A 1 78 ? -12.396 6.127 2.148 1.00 95.81 78 GLY A O 1
ATOM 608 N N . ILE A 1 79 ? -12.223 3.899 2.405 1.00 96.06 79 ILE A N 1
ATOM 609 C CA . ILE A 1 79 ? -10.814 3.921 2.836 1.00 96.06 79 ILE A CA 1
ATOM 610 C C . ILE A 1 79 ? -9.876 4.551 1.794 1.00 96.06 79 ILE A C 1
ATOM 612 O O . ILE A 1 79 ? -8.857 5.137 2.153 1.00 96.06 79 ILE A O 1
ATOM 616 N N . GLY A 1 80 ? -10.243 4.525 0.508 1.00 96.88 80 GLY A N 1
ATOM 617 C CA . GLY A 1 80 ? -9.508 5.194 -0.564 1.00 96.88 80 GLY A CA 1
ATOM 618 C C . GLY A 1 80 ? -9.387 6.707 -0.372 1.00 96.88 80 GLY A C 1
ATOM 619 O O . GLY A 1 80 ? -8.361 7.277 -0.738 1.00 96.88 80 GLY A O 1
ATOM 620 N N . ASN A 1 81 ? -10.375 7.355 0.262 1.00 97.62 81 ASN A N 1
ATOM 621 C CA . ASN A 1 81 ? -10.287 8.777 0.607 1.00 97.62 81 ASN A CA 1
ATOM 622 C C . ASN A 1 81 ? -9.157 9.051 1.605 1.00 97.62 81 ASN A C 1
ATOM 624 O O . ASN A 1 81 ? -8.404 10.004 1.430 1.00 97.62 81 ASN A O 1
ATOM 628 N N . LEU A 1 82 ? -9.024 8.195 2.625 1.00 96.06 82 LEU A N 1
ATOM 629 C CA . LEU A 1 82 ? -7.964 8.318 3.624 1.00 96.06 82 LEU A CA 1
ATOM 630 C C . LEU A 1 82 ? -6.597 8.138 2.962 1.00 96.06 82 LEU A C 1
ATOM 632 O O . LEU A 1 82 ? -5.740 9.010 3.074 1.00 96.06 82 LEU A O 1
ATOM 636 N N . LEU A 1 83 ? -6.441 7.058 2.192 1.00 96.19 83 LEU A N 1
ATOM 637 C CA . LEU A 1 83 ? -5.191 6.717 1.509 1.00 96.19 83 LEU A CA 1
ATOM 638 C C . LEU A 1 83 ? -4.720 7.816 0.546 1.00 96.19 83 LEU A C 1
ATOM 640 O O . LEU A 1 83 ? -3.517 8.034 0.397 1.00 96.19 83 LEU A O 1
ATOM 644 N N . ALA A 1 84 ? -5.654 8.533 -0.081 1.00 95.81 84 ALA A N 1
ATOM 645 C CA . ALA A 1 84 ? -5.353 9.631 -0.992 1.00 95.81 84 ALA A CA 1
ATOM 646 C C . ALA A 1 84 ? -4.826 10.903 -0.292 1.00 95.81 84 ALA A C 1
ATOM 648 O O . ALA A 1 84 ? -4.273 11.773 -0.966 1.00 95.81 84 ALA A O 1
ATOM 649 N N . ASP A 1 85 ? -4.963 11.025 1.034 1.00 93.50 85 ASP A N 1
ATOM 650 C CA . ASP A 1 85 ? -4.322 12.086 1.834 1.00 93.50 85 ASP A CA 1
ATOM 651 C C . ASP A 1 85 ? -2.883 11.726 2.248 1.00 93.50 85 ASP A C 1
ATOM 653 O O . ASP A 1 85 ? -2.157 12.561 2.786 1.00 93.50 85 ASP A O 1
ATOM 657 N N . GLY A 1 86 ? -2.460 10.487 1.985 1.00 93.88 86 GLY A N 1
ATOM 658 C CA . GLY A 1 86 ? -1.125 9.981 2.269 1.00 93.88 86 GLY A CA 1
ATOM 659 C C . GLY A 1 86 ? -1.120 8.858 3.302 1.00 93.88 86 GLY A C 1
ATOM 660 O O . GLY A 1 86 ? -1.873 8.853 4.280 1.00 93.88 86 GLY A O 1
ATOM 661 N N . MET A 1 87 ? -0.225 7.890 3.101 1.00 94.69 87 MET A N 1
ATOM 662 C CA . MET A 1 87 ? -0.227 6.646 3.882 1.00 94.69 87 MET A CA 1
ATOM 663 C C . MET A 1 87 ? 0.203 6.848 5.338 1.00 94.69 87 MET A C 1
ATOM 665 O O . MET A 1 87 ? -0.362 6.221 6.226 1.00 94.69 87 MET A O 1
ATOM 669 N N . VAL A 1 88 ? 1.145 7.761 5.609 1.00 95.69 88 VAL A N 1
ATOM 670 C CA . VAL A 1 88 ? 1.588 8.061 6.986 1.00 95.69 88 VAL A CA 1
ATOM 671 C C . VAL A 1 88 ? 0.463 8.687 7.808 1.00 95.69 88 VAL A C 1
ATOM 673 O O . VAL A 1 88 ? 0.213 8.267 8.935 1.00 95.69 88 VAL A O 1
ATOM 676 N N . GLU A 1 89 ? -0.257 9.657 7.243 1.00 95.62 89 GLU A N 1
ATOM 677 C CA . GLU A 1 89 ? -1.398 10.270 7.930 1.00 95.62 89 GLU A CA 1
ATOM 678 C C . GLU A 1 89 ? -2.564 9.287 8.065 1.00 95.62 89 GLU A C 1
ATOM 680 O O . GLU A 1 89 ? -3.249 9.267 9.085 1.00 95.62 89 GLU A O 1
ATOM 685 N N . THR A 1 90 ? -2.752 8.411 7.077 1.00 96.25 90 THR A N 1
ATOM 686 C CA . THR A 1 90 ? -3.731 7.323 7.164 1.00 96.25 90 THR A CA 1
ATOM 687 C C . THR A 1 90 ? -3.396 6.348 8.286 1.00 96.25 90 THR A C 1
ATOM 689 O O . THR A 1 90 ? -4.287 5.983 9.044 1.00 96.25 90 THR A O 1
ATOM 692 N N . ALA A 1 91 ? -2.130 5.962 8.448 1.00 97.12 91 ALA A N 1
ATOM 693 C CA . ALA A 1 91 ? -1.706 5.036 9.495 1.00 97.12 91 ALA A CA 1
ATOM 694 C C . ALA A 1 91 ? -1.985 5.598 10.898 1.00 97.12 91 ALA A C 1
ATOM 696 O O . ALA A 1 91 ? -2.562 4.910 11.740 1.00 97.12 91 ALA A O 1
ATOM 697 N N . LYS A 1 92 ? -1.710 6.891 11.110 1.00 96.06 92 LYS A N 1
ATOM 698 C CA . LYS A 1 92 ? -2.075 7.594 12.352 1.00 96.06 92 LYS A CA 1
ATOM 699 C C . LYS A 1 92 ? -3.586 7.580 12.603 1.00 96.06 92 LYS A C 1
ATOM 701 O O . LYS A 1 92 ? -4.016 7.358 13.731 1.00 96.06 92 LYS A O 1
ATOM 706 N N . LYS A 1 93 ? -4.396 7.804 11.556 1.00 96.06 93 LYS A N 1
ATOM 707 C CA . LYS A 1 93 ? -5.870 7.794 11.637 1.00 96.06 93 LYS A CA 1
ATOM 708 C C . LYS A 1 93 ? -6.432 6.395 11.917 1.00 96.06 93 LYS A C 1
ATOM 710 O O . LYS A 1 93 ? -7.353 6.274 12.715 1.00 96.06 93 LYS A O 1
ATOM 715 N N . ILE A 1 94 ? -5.885 5.354 11.283 1.00 96.12 94 ILE A N 1
ATOM 716 C CA . ILE A 1 94 ? -6.260 3.951 11.536 1.00 96.12 94 ILE A CA 1
ATOM 717 C C . ILE A 1 94 ? -5.868 3.553 12.967 1.00 96.12 94 ILE A C 1
ATOM 719 O O . ILE A 1 94 ? -6.611 2.850 13.653 1.00 96.12 94 ILE A O 1
ATOM 723 N N . GLY A 1 95 ? -4.705 4.011 13.438 1.00 95.69 95 GLY A N 1
ATOM 724 C CA . GLY A 1 95 ? -4.193 3.678 14.761 1.00 95.69 95 GLY A CA 1
ATOM 725 C C . GLY A 1 95 ? -3.863 2.190 14.872 1.00 95.69 95 GLY A C 1
ATOM 726 O O . GLY A 1 95 ? -3.370 1.587 13.919 1.00 95.69 95 GLY A O 1
ATOM 727 N N . ARG A 1 96 ? -4.102 1.594 16.051 1.00 96.75 96 ARG A N 1
ATOM 728 C CA . ARG A 1 96 ? -3.916 0.147 16.322 1.00 96.75 96 ARG A CA 1
ATOM 729 C C . ARG A 1 96 ? -2.527 -0.384 15.932 1.00 96.75 96 ARG A C 1
ATOM 731 O O . ARG A 1 96 ? -2.389 -1.518 15.487 1.00 96.75 96 ARG A O 1
ATOM 738 N N . ASN A 1 97 ? -1.500 0.454 16.090 1.00 95.94 97 ASN A N 1
ATOM 739 C CA . ASN A 1 97 ? -0.124 0.160 15.685 1.00 95.94 97 ASN A CA 1
ATOM 740 C C . ASN A 1 97 ? 0.036 -0.171 14.182 1.00 95.94 97 ASN A C 1
ATOM 742 O O . ASN A 1 97 ? 0.988 -0.839 13.788 1.00 95.94 97 ASN A O 1
ATOM 746 N N . SER A 1 98 ? -0.875 0.299 13.324 1.00 97.38 98 SER A N 1
ATOM 747 C CA . SER A 1 98 ? -0.807 0.074 11.872 1.00 97.38 98 SER A CA 1
ATOM 748 C C . SER A 1 98 ? 0.447 0.680 11.226 1.00 97.38 98 SER A C 1
ATOM 750 O O . SER A 1 98 ? 0.947 0.141 10.238 1.00 97.38 98 SER A O 1
ATOM 752 N N . GLU A 1 99 ? 0.999 1.741 11.824 1.00 96.50 99 GLU A N 1
ATOM 753 C CA . GLU A 1 99 ? 2.260 2.385 11.429 1.00 96.50 99 GLU A CA 1
ATOM 754 C C . GLU A 1 99 ? 3.449 1.418 11.412 1.00 96.50 99 GLU A C 1
ATOM 756 O O . GLU A 1 99 ? 4.339 1.566 10.579 1.00 96.50 99 GLU A O 1
ATOM 761 N N . TYR A 1 100 ? 3.452 0.399 12.280 1.00 96.19 100 TYR A N 1
ATOM 762 C CA . TYR A 1 100 ? 4.516 -0.608 12.333 1.00 96.19 100 TYR A CA 1
ATOM 763 C C . TYR A 1 100 ? 4.668 -1.374 11.012 1.00 96.19 100 TYR A C 1
ATOM 765 O O . TYR A 1 100 ? 5.780 -1.716 10.612 1.00 96.19 100 TYR A O 1
ATOM 773 N N . TYR A 1 101 ? 3.550 -1.618 10.327 1.00 96.75 101 TYR A N 1
ATOM 774 C CA . TYR A 1 101 ? 3.509 -2.356 9.065 1.00 96.75 101 TYR A CA 1
ATOM 775 C C . TYR A 1 101 ? 3.775 -1.453 7.850 1.00 96.75 101 TYR A C 1
ATOM 777 O O . TYR A 1 101 ? 4.010 -1.940 6.745 1.00 96.75 101 TYR A O 1
ATOM 785 N N . LEU A 1 102 ? 3.768 -0.127 8.026 1.00 96.25 102 LEU A N 1
ATOM 786 C CA . LEU A 1 102 ? 4.018 0.813 6.940 1.00 96.25 102 LEU A CA 1
ATOM 787 C C . LEU A 1 102 ? 5.524 1.037 6.754 1.00 96.25 102 LEU A C 1
ATOM 789 O O . LEU A 1 102 ? 6.125 1.947 7.326 1.00 96.25 102 LEU A O 1
ATOM 793 N N . ILE A 1 103 ? 6.138 0.235 5.886 1.00 93.75 103 ILE A N 1
ATOM 794 C CA . ILE A 1 103 ? 7.521 0.465 5.449 1.00 93.75 103 ILE A CA 1
ATOM 795 C C . ILE A 1 103 ? 7.543 1.717 4.563 1.00 93.75 103 ILE A C 1
ATOM 797 O O . ILE A 1 103 ? 6.943 1.722 3.489 1.00 93.75 103 ILE A O 1
ATOM 801 N N . GLN A 1 104 ? 8.225 2.779 4.997 1.00 94.19 104 GLN A N 1
ATOM 802 C CA . GLN A 1 104 ? 8.258 4.058 4.281 1.00 94.19 104 GLN A CA 1
ATOM 803 C C . GLN A 1 104 ? 9.578 4.813 4.464 1.00 94.19 104 GLN A C 1
ATOM 805 O O . GLN A 1 104 ? 10.260 4.661 5.479 1.00 94.19 104 GLN A O 1
ATOM 810 N N . VAL A 1 105 ? 9.900 5.676 3.498 1.00 93.88 105 VAL A N 1
ATOM 811 C CA . VAL A 1 105 ? 10.993 6.653 3.596 1.00 93.88 105 VAL A CA 1
ATOM 812 C C . VAL A 1 105 ? 10.445 8.051 3.314 1.00 93.88 105 VAL A C 1
ATOM 814 O O . VAL A 1 105 ? 9.995 8.344 2.207 1.00 93.88 105 VAL A O 1
ATOM 817 N N . LYS A 1 106 ? 10.522 8.938 4.315 1.00 93.44 106 LYS A N 1
ATOM 818 C CA . LYS A 1 106 ? 10.118 10.360 4.243 1.00 93.44 106 LYS A CA 1
ATOM 819 C C . LYS A 1 106 ? 8.687 10.577 3.718 1.00 93.44 106 LYS A C 1
ATOM 821 O O . LYS A 1 106 ? 8.439 11.498 2.948 1.00 93.44 106 LYS A O 1
ATOM 826 N N . GLY A 1 107 ? 7.747 9.735 4.141 1.00 91.75 107 GLY A N 1
ATOM 827 C CA . GLY A 1 107 ? 6.322 9.849 3.819 1.00 91.75 107 GLY A CA 1
ATOM 828 C C . GLY A 1 107 ? 5.853 9.002 2.635 1.00 91.75 107 GLY A C 1
ATOM 829 O O . GLY A 1 107 ? 4.647 8.912 2.403 1.00 91.75 107 GLY A O 1
ATOM 830 N N . GLN A 1 108 ? 6.770 8.359 1.906 1.00 92.00 108 GLN A N 1
ATOM 831 C CA . GLN A 1 108 ? 6.439 7.485 0.782 1.00 92.00 108 GLN A CA 1
ATOM 832 C C . GLN A 1 108 ? 6.537 6.005 1.175 1.00 92.00 108 GLN A C 1
ATOM 834 O O . GLN A 1 108 ? 7.601 5.598 1.651 1.00 92.00 108 GLN A O 1
ATOM 839 N N . PRO A 1 109 ? 5.483 5.195 0.944 1.00 92.56 109 PRO A N 1
ATOM 840 C CA . PRO A 1 109 ? 5.550 3.743 1.067 1.00 92.56 109 PRO A CA 1
ATOM 841 C C . PRO A 1 109 ? 6.656 3.175 0.196 1.00 92.56 109 PRO A C 1
ATOM 843 O O . PRO A 1 109 ? 6.805 3.588 -0.951 1.00 92.56 109 PRO A O 1
ATOM 846 N N . SER A 1 110 ? 7.390 2.221 0.749 1.00 89.62 110 SER A N 1
ATOM 847 C CA . SER A 1 110 ? 8.596 1.703 0.137 1.00 89.62 110 SER A CA 1
ATOM 848 C C . SER A 1 110 ? 8.423 0.296 -0.424 1.00 89.62 110 SER A C 1
ATOM 850 O O . SER A 1 110 ? 7.849 -0.591 0.219 1.00 89.62 110 SER A O 1
ATOM 852 N N . ILE A 1 111 ? 8.949 0.098 -1.633 1.00 87.69 111 ILE A N 1
ATOM 853 C CA . ILE A 1 111 ? 9.005 -1.194 -2.329 1.00 87.69 111 ILE A CA 1
ATOM 854 C C . ILE A 1 111 ? 10.436 -1.739 -2.447 1.00 87.69 111 ILE A C 1
ATOM 856 O O . ILE A 1 111 ? 10.628 -2.852 -2.938 1.00 87.69 111 ILE A O 1
ATOM 860 N N . GLU A 1 112 ? 11.436 -0.989 -1.977 1.00 88.12 112 GLU A N 1
ATOM 861 C CA . GLU A 1 112 ? 12.839 -1.364 -2.097 1.00 88.12 112 GLU A CA 1
ATOM 862 C C . GLU A 1 112 ? 13.291 -2.516 -1.175 1.00 88.12 112 GLU A C 1
ATOM 864 O O . GLU A 1 112 ? 12.854 -2.651 -0.025 1.00 88.12 112 GLU A O 1
ATOM 869 N N . PRO A 1 113 ? 14.273 -3.323 -1.618 1.00 86.31 113 PRO A N 1
ATOM 870 C CA . PRO A 1 113 ? 14.936 -4.296 -0.763 1.00 86.31 113 PRO A CA 1
ATOM 871 C C . PRO A 1 113 ? 15.993 -3.624 0.132 1.00 86.31 113 PRO A C 1
ATOM 873 O O . PRO A 1 113 ? 17.092 -3.300 -0.308 1.00 86.31 113 PRO A O 1
ATOM 876 N N . PHE A 1 114 ? 15.720 -3.493 1.433 1.00 86.50 114 PHE A N 1
ATOM 877 C CA . PHE A 1 114 ? 16.693 -2.927 2.391 1.00 86.50 114 PHE A CA 1
ATOM 878 C C . PHE A 1 114 ? 17.627 -3.958 3.029 1.00 86.50 114 PHE A C 1
ATOM 880 O O . PHE A 1 114 ? 18.702 -3.623 3.533 1.00 86.50 114 PHE A O 1
ATOM 887 N N . ARG A 1 115 ? 17.207 -5.228 3.079 1.00 88.75 115 ARG A N 1
ATOM 888 C CA . ARG A 1 115 ? 17.910 -6.238 3.884 1.00 88.75 115 ARG A CA 1
ATOM 889 C C . ARG A 1 115 ? 19.231 -6.667 3.256 1.00 88.75 115 ARG A C 1
ATOM 891 O O . ARG A 1 115 ? 20.218 -6.764 3.983 1.00 88.75 115 ARG A O 1
ATOM 898 N N . VAL A 1 116 ? 19.244 -6.899 1.945 1.00 88.44 116 VAL A N 1
ATOM 899 C CA . VAL A 1 116 ? 20.384 -7.500 1.237 1.00 88.44 116 VAL A CA 1
ATOM 900 C C . VAL A 1 116 ? 21.355 -6.424 0.720 1.00 88.44 116 VAL A C 1
ATOM 902 O O . VAL A 1 116 ? 22.466 -6.345 1.247 1.00 88.44 116 VAL A O 1
ATOM 905 N N . PRO A 1 117 ? 20.979 -5.537 -0.224 1.00 89.00 117 PRO A N 1
ATOM 906 C CA . PRO A 1 117 ? 21.916 -4.557 -0.772 1.00 89.00 117 PRO A CA 1
ATOM 907 C C . PRO A 1 117 ? 22.081 -3.333 0.148 1.00 89.00 117 PRO A C 1
ATOM 909 O O . PRO A 1 117 ? 21.322 -2.369 0.077 1.00 89.00 117 PRO A O 1
ATOM 912 N N . LYS A 1 118 ? 23.109 -3.328 1.008 1.00 87.94 118 LYS A N 1
ATOM 913 C CA . LYS A 1 118 ? 23.340 -2.224 1.968 1.00 87.94 118 LYS A CA 1
ATOM 914 C C . LYS A 1 118 ? 23.591 -0.866 1.301 1.00 87.94 118 LYS A C 1
ATOM 916 O O . LYS A 1 118 ? 23.110 0.146 1.804 1.00 87.94 118 LYS A O 1
ATOM 921 N N . GLY A 1 119 ? 24.286 -0.846 0.160 1.00 88.19 119 GLY A N 1
ATOM 922 C CA . GLY A 1 119 ? 24.479 0.373 -0.635 1.00 88.19 119 GLY A CA 1
ATOM 923 C C . GLY A 1 119 ? 23.153 0.940 -1.149 1.00 88.19 119 GLY A C 1
ATOM 924 O O . GLY A 1 119 ? 22.889 2.130 -0.998 1.00 88.19 119 GLY A O 1
ATOM 925 N N . TRP A 1 120 ? 22.271 0.071 -1.651 1.00 88.94 120 TRP A N 1
ATOM 926 C CA . TRP A 1 120 ? 20.919 0.439 -2.080 1.00 88.94 120 TRP A CA 1
ATOM 927 C C . TRP A 1 120 ? 20.095 1.004 -0.923 1.00 88.94 120 TRP A C 1
ATOM 929 O O . TRP A 1 120 ? 19.546 2.096 -1.037 1.00 88.94 120 TRP A O 1
ATOM 939 N N . ALA A 1 121 ? 20.086 0.312 0.222 1.00 89.62 121 ALA A N 1
ATOM 940 C CA . ALA A 1 121 ? 19.390 0.763 1.422 1.00 89.62 121 ALA A CA 1
ATOM 941 C C . ALA A 1 121 ? 19.845 2.166 1.859 1.00 89.62 121 ALA A C 1
ATOM 943 O O . ALA A 1 121 ? 19.008 3.014 2.172 1.00 89.62 121 ALA A O 1
ATOM 944 N N . LEU A 1 122 ? 21.158 2.433 1.840 1.00 89.62 122 LEU A N 1
ATOM 945 C CA . LEU A 1 122 ? 21.718 3.737 2.198 1.00 89.62 122 LEU A CA 1
ATOM 946 C C . LEU A 1 122 ? 21.291 4.832 1.213 1.00 89.62 122 LEU A C 1
ATOM 948 O O . LEU A 1 122 ? 20.840 5.896 1.639 1.00 89.62 122 LEU A O 1
ATOM 952 N N . VAL A 1 123 ? 21.401 4.577 -0.092 1.00 89.75 123 VAL A N 1
ATOM 953 C CA . VAL A 1 123 ? 21.031 5.544 -1.142 1.00 89.75 123 VAL A CA 1
ATOM 954 C C . VAL A 1 123 ? 19.551 5.901 -1.042 1.00 89.75 123 VAL A C 1
ATOM 956 O O . VAL A 1 123 ? 19.183 7.075 -0.996 1.00 89.75 123 VAL A O 1
ATOM 959 N N . VAL A 1 124 ? 18.702 4.886 -0.924 1.00 90.00 124 VAL A N 1
ATOM 960 C CA . VAL A 1 124 ? 17.251 5.052 -0.848 1.00 90.00 124 VAL A CA 1
ATOM 961 C C . VAL A 1 124 ? 16.847 5.821 0.409 1.00 90.00 124 VAL A C 1
ATOM 963 O O . VAL A 1 124 ? 16.036 6.742 0.326 1.00 90.00 124 VAL A O 1
ATOM 966 N N . SER A 1 125 ? 17.460 5.513 1.557 1.00 90.31 125 SER A N 1
ATOM 967 C CA . SER A 1 125 ? 17.172 6.186 2.834 1.00 90.31 125 SER A CA 1
ATOM 968 C C . SER A 1 125 ? 17.635 7.648 2.858 1.00 90.31 125 SER A C 1
ATOM 970 O O . SER A 1 125 ? 17.008 8.501 3.492 1.00 90.31 125 SER A O 1
ATOM 972 N N . THR A 1 126 ? 18.738 7.960 2.171 1.00 91.00 126 THR A N 1
ATOM 973 C CA . THR A 1 126 ? 19.337 9.306 2.166 1.00 91.00 126 THR A CA 1
ATOM 974 C C . THR A 1 126 ? 18.811 10.208 1.049 1.00 91.00 126 THR A C 1
ATOM 976 O O . THR A 1 126 ? 18.966 11.426 1.149 1.00 91.00 126 THR A O 1
ATOM 979 N N . SER A 1 127 ? 18.108 9.665 0.048 1.00 90.69 127 SER A N 1
ATOM 980 C CA . SER A 1 127 ? 17.510 10.418 -1.066 1.00 90.69 127 SER A CA 1
ATOM 981 C C . SER A 1 127 ? 16.747 11.673 -0.605 1.00 90.69 127 SER A C 1
ATOM 983 O O . SER A 1 127 ? 15.923 11.590 0.307 1.00 90.69 127 SER A O 1
ATOM 985 N N . PRO A 1 128 ? 16.948 12.849 -1.229 1.00 90.38 128 PRO A N 1
ATOM 986 C CA . PRO A 1 128 ? 16.366 14.107 -0.757 1.00 90.38 128 PRO A CA 1
ATOM 987 C C . PRO A 1 128 ? 14.842 14.211 -0.940 1.00 90.38 128 PRO A C 1
ATOM 989 O O . PRO A 1 128 ? 14.228 15.064 -0.311 1.00 90.38 128 PRO A O 1
ATOM 992 N N . VAL A 1 129 ? 14.226 13.371 -1.780 1.00 87.75 129 VAL A N 1
ATOM 993 C CA . VAL A 1 129 ? 12.817 13.503 -2.213 1.00 87.75 129 VAL A CA 1
ATOM 994 C C . VAL A 1 129 ? 12.038 12.193 -2.048 1.00 87.75 129 VAL A C 1
ATOM 996 O O . VAL A 1 129 ? 11.414 11.711 -2.988 1.00 87.75 129 VAL A O 1
ATOM 999 N N . ALA A 1 130 ? 12.096 11.624 -0.841 1.00 87.62 130 ALA A N 1
ATOM 1000 C CA . ALA A 1 130 ? 11.563 10.301 -0.497 1.00 87.62 130 ALA A CA 1
ATOM 1001 C C . ALA A 1 130 ? 12.334 9.133 -1.135 1.00 87.62 130 ALA A C 1
ATOM 1003 O O . ALA A 1 130 ? 13.433 9.324 -1.660 1.00 87.62 130 ALA A O 1
ATOM 1004 N N . GLU A 1 131 ? 11.801 7.916 -1.023 1.00 85.31 131 GLU A N 1
ATOM 1005 C CA . GLU A 1 131 ? 12.393 6.695 -1.579 1.00 85.31 131 GLU A CA 1
ATOM 1006 C C . GLU A 1 131 ? 12.660 6.860 -3.089 1.00 85.31 131 GLU A C 1
ATOM 1008 O O . GLU A 1 131 ? 11.736 6.921 -3.900 1.00 85.31 131 GLU A O 1
ATOM 1013 N N . ARG A 1 132 ? 13.929 6.980 -3.497 1.00 84.94 132 ARG A N 1
ATOM 1014 C CA . ARG A 1 132 ? 14.316 7.015 -4.916 1.00 84.94 132 ARG A CA 1
ATOM 1015 C C . ARG A 1 132 ? 15.599 6.233 -5.124 1.00 84.94 132 ARG A C 1
ATOM 1017 O O . ARG A 1 132 ? 16.627 6.549 -4.533 1.00 84.94 132 ARG A O 1
ATOM 1024 N N . HIS A 1 133 ? 15.550 5.282 -6.044 1.00 83.69 133 HIS A N 1
ATOM 1025 C CA . HIS A 1 133 ? 16.703 4.488 -6.455 1.00 83.69 133 HIS A CA 1
ATOM 1026 C C . HIS A 1 133 ? 17.368 5.027 -7.741 1.00 83.69 133 HIS A C 1
ATOM 1028 O O . HIS A 1 133 ? 18.480 4.659 -8.085 1.00 83.69 133 HIS A O 1
ATOM 1034 N N . LEU A 1 134 ? 16.777 5.985 -8.457 1.00 79.94 134 LEU A N 1
ATOM 1035 C CA . LEU A 1 134 ? 17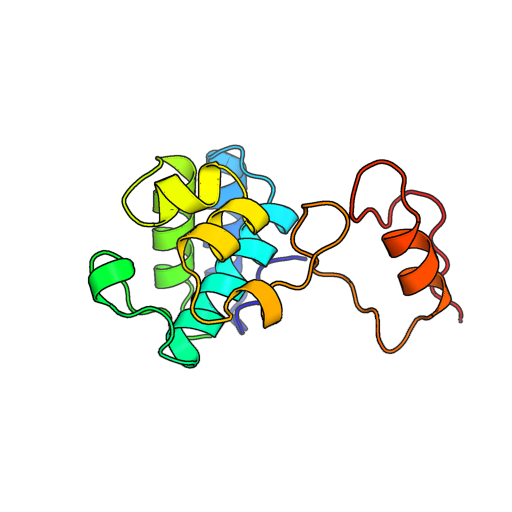.385 6.514 -9.693 1.00 79.94 134 LEU A CA 1
ATOM 1036 C C . LEU A 1 134 ? 18.537 7.518 -9.468 1.00 79.94 134 LEU A C 1
ATOM 1038 O O . LEU A 1 1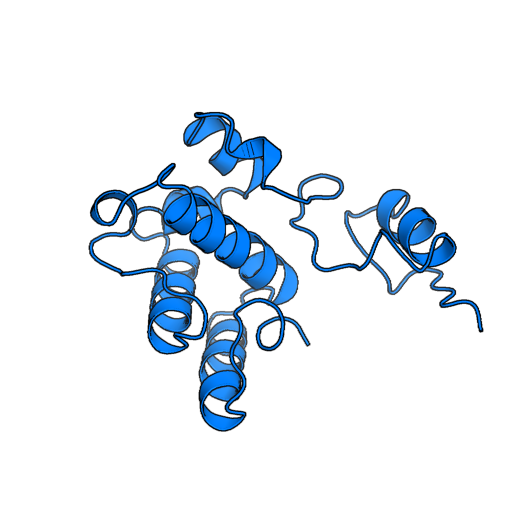34 ? 19.085 8.050 -10.430 1.00 79.94 134 LEU A O 1
ATOM 1042 N N . ARG A 1 135 ? 18.915 7.812 -8.215 1.00 70.25 135 ARG A N 1
ATOM 1043 C CA . ARG A 1 135 ? 19.900 8.857 -7.869 1.00 70.25 135 ARG A CA 1
ATOM 1044 C C . ARG A 1 135 ? 21.083 8.305 -7.069 1.00 70.25 135 ARG A C 1
ATOM 1046 O O . ARG A 1 135 ? 21.211 8.583 -5.883 1.00 70.25 135 ARG A O 1
ATOM 1053 N N . GLY A 1 136 ? 21.960 7.559 -7.743 1.00 67.38 136 GLY A N 1
ATOM 1054 C CA . GLY A 1 136 ? 23.223 7.071 -7.164 1.00 67.38 136 GLY A CA 1
ATOM 1055 C C . GLY A 1 136 ? 23.250 5.578 -6.836 1.00 67.38 136 GLY A C 1
ATOM 1056 O O . GLY A 1 136 ? 23.982 5.157 -5.944 1.00 67.38 136 GLY A O 1
ATOM 1057 N N . VAL A 1 137 ? 22.443 4.772 -7.531 1.00 66.19 137 VAL A N 1
ATOM 1058 C CA . VAL A 1 137 ? 22.325 3.3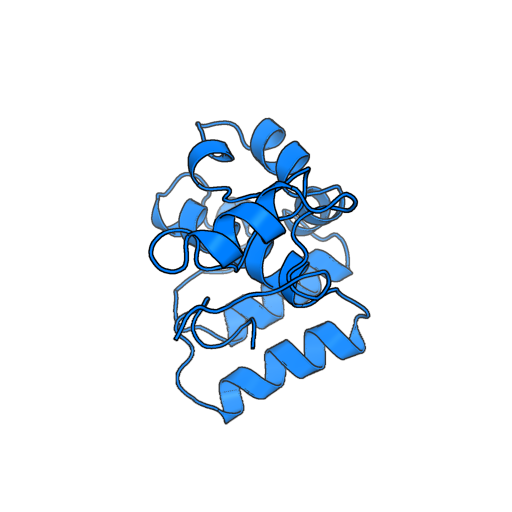42 -7.247 1.00 66.19 137 VAL A CA 1
ATOM 1059 C C . VAL A 1 137 ? 23.620 2.574 -7.477 1.00 66.19 137 VAL A C 1
ATOM 1061 O O . VAL A 1 137 ? 24.244 2.644 -8.533 1.00 66.19 137 VAL A O 1
ATOM 1064 N N . THR A 1 138 ? 23.964 1.771 -6.473 1.00 64.50 138 THR A N 1
ATOM 1065 C CA . THR A 1 138 ? 24.974 0.719 -6.544 1.00 64.50 138 THR A CA 1
ATOM 1066 C C . THR A 1 138 ? 24.344 -0.569 -6.018 1.00 64.50 138 THR A C 1
ATOM 1068 O O . THR A 1 138 ? 24.259 -0.807 -4.813 1.00 64.50 138 THR A O 1
ATOM 1071 N N . ILE A 1 139 ? 23.860 -1.418 -6.927 1.00 64.56 139 ILE A N 1
ATOM 1072 C CA . ILE A 1 139 ? 23.732 -2.844 -6.615 1.00 64.56 139 ILE A CA 1
ATOM 1073 C C . ILE A 1 139 ? 25.157 -3.368 -6.730 1.00 64.56 139 ILE A C 1
ATOM 1075 O O . ILE A 1 139 ? 25.696 -3.458 -7.832 1.00 64.56 139 ILE A O 1
ATOM 1079 N N . GLY A 1 140 ? 25.815 -3.572 -5.586 1.00 60.28 140 GLY A N 1
ATOM 1080 C CA . GLY A 1 140 ? 27.121 -4.226 -5.560 1.00 60.28 140 GLY A CA 1
ATOM 1081 C C . GLY A 1 140 ? 27.054 -5.548 -6.328 1.00 60.28 140 GLY A C 1
ATOM 1082 O O . GLY A 1 140 ? 26.009 -6.199 -6.326 1.00 60.28 140 GLY A O 1
ATOM 1083 N N . LYS A 1 141 ? 28.141 -5.890 -7.023 1.00 51.50 141 LYS A N 1
ATOM 1084 C CA . LYS A 1 141 ? 28.300 -7.218 -7.623 1.00 51.50 141 LYS A CA 1
ATOM 1085 C C . LYS A 1 141 ? 28.299 -8.299 -6.550 1.00 51.50 141 LYS A C 1
ATOM 1087 O O . LYS A 1 141 ? 28.856 -8.023 -5.463 1.00 51.50 141 LYS A O 1
#